Protein AF-A0A0K3B6L6-F1 (afdb_monomer_lite)

pLDDT: mean 87.02, std 10.9, range [62.12, 98.12]

Radius of gyration: 12.37 Å; chains: 1; bounding box: 29×23×28 Å

Structure (mmCIF, N/CA/C/O backbone):
data_AF-A0A0K3B6L6-F1
#
_entry.id   AF-A0A0K3B6L6-F1
#
loop_
_at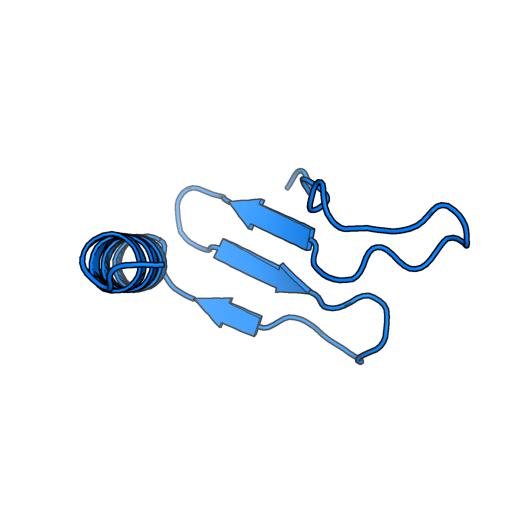om_site.group_PDB
_atom_site.id
_atom_site.type_symbol
_atom_site.label_atom_id
_atom_site.label_alt_id
_atom_site.label_comp_id
_atom_site.label_asym_id
_atom_site.label_entity_id
_atom_site.label_seq_id
_atom_site.pdbx_PDB_ins_code
_atom_site.Cartn_x
_atom_site.Cartn_y
_atom_site.Cartn_z
_atom_site.occupancy
_atom_s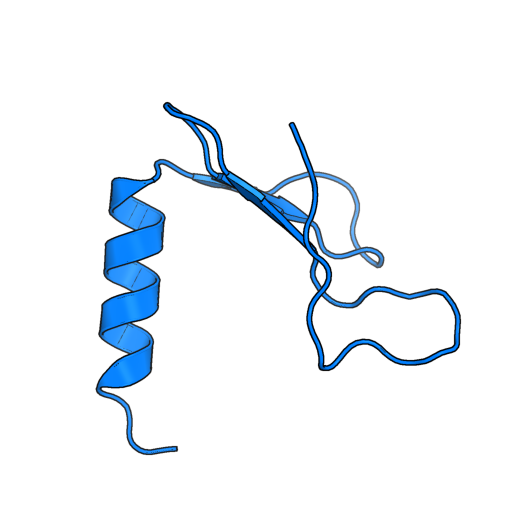ite.B_iso_or_equiv
_atom_site.auth_seq_id
_atom_site.auth_comp_id
_atom_site.auth_asym_id
_atom_site.auth_atom_id
_atom_site.pdbx_PDB_model_num
ATOM 1 N N . MET A 1 1 ? -8.567 13.150 -3.028 1.00 70.56 1 MET A N 1
ATOM 2 C CA . MET A 1 1 ? -7.770 11.929 -2.804 1.00 70.56 1 MET A CA 1
ATOM 3 C C . MET A 1 1 ? -6.320 12.347 -2.935 1.00 70.56 1 MET A C 1
ATOM 5 O O . MET A 1 1 ? -5.967 12.877 -3.978 1.00 70.56 1 MET A O 1
ATOM 9 N N . GLU A 1 2 ? -5.551 12.262 -1.854 1.00 88.38 2 GLU A N 1
ATOM 10 C CA . GLU A 1 2 ? -4.189 12.807 -1.771 1.00 88.38 2 GLU A CA 1
ATOM 11 C C . GLU A 1 2 ? -3.186 11.651 -1.700 1.00 88.38 2 GLU A C 1
ATOM 13 O O . GLU A 1 2 ? -3.334 10.764 -0.856 1.00 88.38 2 GLU A O 1
ATOM 18 N N . PHE A 1 3 ? -2.210 11.632 -2.612 1.00 88.88 3 PHE A N 1
ATOM 19 C CA . PHE A 1 3 ? -1.215 10.565 -2.705 1.00 88.88 3 PHE A CA 1
ATOM 20 C C . PHE A 1 3 ? 0.019 10.883 -1.872 1.00 88.88 3 PHE A C 1
ATOM 22 O O . PHE A 1 3 ? 0.633 11.940 -2.009 1.00 88.88 3 PHE A O 1
ATOM 29 N N . ARG A 1 4 ? 0.423 9.915 -1.049 1.00 90.81 4 ARG A N 1
ATOM 30 C CA . ARG A 1 4 ? 1.701 9.939 -0.347 1.00 90.81 4 ARG A CA 1
ATOM 31 C C . ARG A 1 4 ? 2.687 9.005 -1.030 1.00 90.81 4 ARG A C 1
ATOM 33 O O . ARG A 1 4 ? 2.448 7.801 -1.134 1.00 90.81 4 ARG A O 1
ATOM 40 N N . LYS A 1 5 ? 3.828 9.565 -1.422 1.00 88.62 5 LYS A N 1
ATOM 41 C CA . LYS A 1 5 ? 4.953 8.831 -1.997 1.00 88.62 5 LYS A CA 1
ATOM 42 C C . LYS A 1 5 ? 5.731 8.030 -0.949 1.00 88.62 5 LYS A C 1
ATOM 44 O O . LYS A 1 5 ? 5.932 8.489 0.176 1.00 88.62 5 LYS A O 1
ATOM 49 N N . SER A 1 6 ? 6.231 6.857 -1.339 1.00 85.88 6 SER A N 1
ATOM 50 C CA . SER A 1 6 ? 7.182 6.075 -0.542 1.00 85.88 6 SER A CA 1
ATOM 51 C C . SER A 1 6 ? 8.523 6.796 -0.335 1.00 85.88 6 SER A C 1
ATOM 53 O O . SER A 1 6 ? 9.111 7.324 -1.281 1.00 85.88 6 SER A O 1
ATOM 55 N N . SER A 1 7 ? 9.073 6.728 0.881 1.00 80.88 7 SER A N 1
ATOM 56 C CA . SER A 1 7 ? 10.405 7.256 1.226 1.00 80.88 7 SER A CA 1
ATOM 57 C C . SER A 1 7 ? 11.564 6.523 0.542 1.00 80.88 7 SER A C 1
ATOM 59 O O . SER A 1 7 ? 12.682 7.020 0.552 1.00 80.88 7 SER A O 1
ATOM 61 N N . PHE A 1 8 ? 11.306 5.354 -0.049 1.00 79.00 8 PHE A N 1
ATOM 62 C CA . PHE A 1 8 ? 12.287 4.5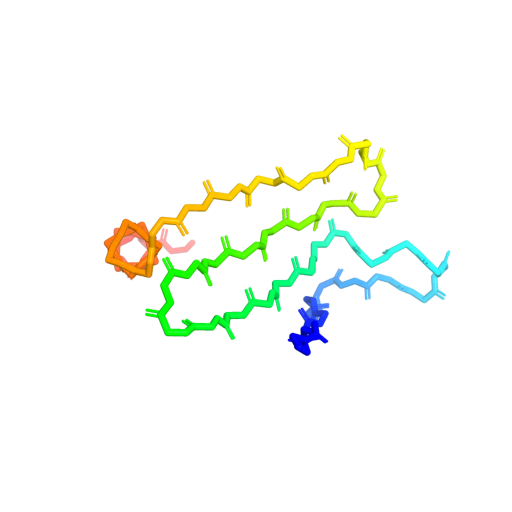82 -0.819 1.00 79.00 8 PHE A CA 1
ATOM 63 C C . PHE A 1 8 ? 12.325 4.976 -2.305 1.00 79.00 8 PHE A C 1
ATOM 65 O O . PHE A 1 8 ? 13.020 4.346 -3.096 1.00 79.00 8 PHE A O 1
ATOM 72 N N . SER A 1 9 ? 11.556 5.993 -2.702 1.00 80.25 9 SER A N 1
ATOM 73 C CA . SER A 1 9 ? 11.537 6.477 -4.082 1.00 80.25 9 SER A CA 1
ATOM 74 C C . SER A 1 9 ? 12.796 7.283 -4.399 1.00 80.25 9 SER A C 1
ATOM 76 O O . SER A 1 9 ? 13.163 8.178 -3.638 1.00 80.25 9 SER A O 1
ATOM 78 N N . GLY A 1 10 ? 13.423 6.998 -5.541 1.00 70.94 10 GLY A N 1
ATOM 79 C CA . GLY A 1 10 ? 14.612 7.707 -6.018 1.00 70.94 10 GLY A CA 1
ATOM 80 C C . GLY A 1 10 ? 14.317 9.097 -6.611 1.00 70.94 10 GLY A C 1
ATOM 81 O O . GLY A 1 10 ? 13.153 9.478 -6.766 1.00 70.94 10 GLY A O 1
ATOM 82 N N . PRO A 1 11 ? 15.368 9.868 -6.951 1.00 67.56 11 PRO A N 1
ATOM 83 C CA . PRO A 1 11 ? 15.253 11.227 -7.489 1.00 67.56 11 PRO A CA 1
ATOM 84 C C . PRO A 1 11 ? 14.815 11.286 -8.963 1.00 67.56 11 PRO A C 1
ATOM 86 O O . PRO A 1 11 ? 14.407 12.343 -9.431 1.00 67.56 11 PRO A O 1
ATOM 89 N N . GLU A 1 12 ? 14.862 10.172 -9.696 1.00 71.06 12 GLU A N 1
ATOM 90 C CA . GLU A 1 12 ? 14.650 10.114 -11.154 1.00 71.06 12 GLU A CA 1
ATOM 91 C C . GLU A 1 12 ? 13.173 10.181 -11.597 1.00 71.06 12 GLU A C 1
ATOM 93 O O . GLU A 1 12 ? 12.807 9.659 -12.643 1.00 71.06 12 GLU A O 1
ATOM 98 N N . GLY A 1 13 ? 12.285 10.774 -10.795 1.00 62.47 13 GLY A N 1
ATOM 99 C CA . GLY A 1 13 ? 10.869 10.950 -11.153 1.00 62.47 13 GLY A CA 1
ATOM 100 C C . GLY A 1 13 ? 9.999 9.685 -11.088 1.00 62.47 13 GLY A C 1
ATOM 101 O O . GLY A 1 13 ? 8.785 9.784 -11.222 1.00 62.47 13 GLY A O 1
ATOM 102 N N . ASN A 1 14 ? 10.584 8.518 -10.807 1.00 62.47 14 ASN A N 1
ATOM 103 C CA . ASN A 1 14 ? 9.864 7.256 -10.632 1.00 62.47 14 ASN A CA 1
ATOM 104 C C . ASN A 1 14 ? 9.568 7.003 -9.145 1.00 62.47 14 ASN A C 1
ATOM 106 O O . ASN A 1 14 ? 10.381 6.443 -8.401 1.00 62.47 14 ASN A O 1
ATOM 110 N N . ASN A 1 15 ? 8.392 7.442 -8.702 1.00 64.31 15 ASN A N 1
ATOM 111 C CA . ASN A 1 15 ? 7.875 7.234 -7.353 1.00 64.31 15 ASN A CA 1
ATOM 112 C C . ASN A 1 15 ? 7.452 5.761 -7.198 1.00 64.31 15 ASN A C 1
ATOM 114 O O . ASN A 1 15 ? 6.301 5.435 -7.465 1.00 64.31 15 ASN A O 1
ATOM 118 N N . CYS A 1 16 ? 8.379 4.851 -6.864 1.00 81.25 16 CYS A N 1
ATOM 119 C CA . CYS A 1 16 ? 8.178 3.390 -6.933 1.00 81.25 16 CYS A CA 1
ATOM 120 C C . CYS A 1 16 ? 6.799 2.904 -6.449 1.00 81.25 16 CYS A C 1
ATOM 122 O O . CYS A 1 16 ? 6.211 2.048 -7.088 1.00 81.25 16 CYS A O 1
ATOM 124 N N . VAL A 1 17 ? 6.274 3.450 -5.345 1.00 88.38 17 VAL A N 1
ATOM 125 C CA . VAL A 1 17 ? 4.903 3.183 -4.882 1.00 88.38 17 VAL A CA 1
ATOM 126 C C . VAL A 1 17 ? 4.312 4.441 -4.248 1.00 88.38 17 VAL A C 1
ATOM 128 O O . VAL A 1 17 ? 4.975 5.118 -3.450 1.00 88.38 17 VAL A O 1
ATOM 131 N N . GLU A 1 18 ? 3.046 4.715 -4.548 1.00 92.56 18 GLU A N 1
ATOM 132 C CA . GLU A 1 18 ? 2.260 5.805 -3.971 1.00 92.56 18 GLU A CA 1
ATOM 133 C C . GLU A 1 18 ? 0.913 5.285 -3.467 1.00 92.56 18 GLU A C 1
ATOM 135 O O . GLU A 1 18 ? 0.310 4.390 -4.059 1.00 92.56 18 GLU A O 1
ATOM 140 N N . ILE A 1 19 ? 0.443 5.841 -2.348 1.00 94.31 19 ILE A N 1
ATOM 141 C CA . ILE A 1 19 ? -0.791 5.395 -1.692 1.00 94.31 19 ILE A CA 1
ATOM 142 C C . ILE A 1 19 ? -1.673 6.599 -1.385 1.00 94.31 19 ILE A C 1
ATOM 144 O O . ILE A 1 19 ? -1.207 7.566 -0.781 1.00 94.31 19 ILE A O 1
ATOM 148 N N . ALA A 1 20 ? -2.955 6.511 -1.732 1.00 95.88 20 ALA A N 1
ATOM 149 C CA . ALA A 1 20 ? -3.983 7.447 -1.298 1.00 95.88 20 ALA A CA 1
ATOM 150 C C . ALA A 1 20 ? -5.100 6.705 -0.562 1.00 95.88 20 ALA A C 1
ATOM 152 O O . ALA A 1 20 ? -5.685 5.754 -1.081 1.00 95.88 20 ALA A O 1
ATOM 153 N N . ARG A 1 21 ? -5.421 7.155 0.654 1.00 96.75 21 ARG A N 1
ATOM 154 C CA . ARG A 1 21 ? -6.478 6.572 1.491 1.00 96.75 21 ARG A CA 1
ATOM 155 C C . ARG A 1 21 ? -7.675 7.513 1.568 1.00 96.75 21 ARG A C 1
ATOM 157 O O . ARG A 1 21 ? -7.522 8.716 1.754 1.00 96.75 21 ARG A O 1
ATOM 164 N N . THR A 1 22 ? -8.866 6.945 1.447 1.00 95.25 22 THR A N 1
ATOM 165 C CA . THR A 1 22 ? -10.155 7.601 1.701 1.00 95.25 22 THR A CA 1
ATOM 166 C C . THR A 1 22 ? -10.938 6.798 2.742 1.00 95.25 22 THR A C 1
ATOM 168 O O . THR A 1 22 ? -10.435 5.806 3.274 1.00 95.25 22 THR A O 1
ATOM 171 N N . ALA A 1 23 ? -12.176 7.209 3.028 1.00 95.19 23 ALA A N 1
ATOM 172 C CA . ALA A 1 23 ? -13.050 6.492 3.952 1.00 95.19 23 ALA A CA 1
ATOM 173 C C . ALA A 1 23 ? -13.403 5.068 3.479 1.00 95.19 23 ALA A C 1
ATOM 175 O O . ALA A 1 23 ? -13.599 4.191 4.312 1.00 95.19 23 ALA A O 1
ATOM 176 N N . THR A 1 24 ? -13.477 4.826 2.167 1.00 96.69 24 THR A N 1
ATOM 177 C CA . THR A 1 24 ? -13.996 3.563 1.608 1.00 96.69 24 THR A CA 1
ATOM 178 C C . THR A 1 24 ? -12.983 2.791 0.773 1.00 96.69 24 THR A C 1
ATOM 180 O O . THR A 1 24 ? -13.149 1.589 0.584 1.00 96.69 24 THR A O 1
ATOM 183 N N . VAL A 1 25 ? -11.923 3.448 0.295 1.00 97.62 25 VAL A N 1
ATOM 184 C CA . VAL A 1 25 ? -10.912 2.826 -0.566 1.00 97.62 25 VAL A CA 1
ATOM 185 C C . VAL A 1 25 ? -9.504 3.299 -0.226 1.00 97.62 25 VAL A C 1
ATOM 187 O O . VAL A 1 25 ? -9.276 4.472 0.094 1.00 97.62 25 VAL A O 1
ATOM 190 N N . VAL A 1 26 ? -8.552 2.379 -0.336 1.00 97.94 26 VAL A N 1
ATOM 191 C CA . VAL A 1 26 ? -7.122 2.659 -0.448 1.00 97.94 26 VAL A CA 1
ATOM 192 C C . VAL A 1 26 ? -6.720 2.366 -1.890 1.00 97.94 26 VAL A C 1
ATOM 194 O O . VAL A 1 26 ? -6.868 1.235 -2.349 1.00 97.94 26 VAL A O 1
ATOM 197 N N . ALA A 1 27 ? -6.237 3.385 -2.599 1.00 96.81 27 ALA A N 1
ATOM 198 C CA . ALA A 1 27 ? -5.642 3.219 -3.918 1.00 96.81 27 ALA A CA 1
ATOM 199 C C . ALA A 1 27 ? -4.124 3.160 -3.789 1.00 96.81 27 ALA A C 1
ATOM 201 O O . ALA A 1 27 ? -3.516 4.019 -3.144 1.00 96.81 27 ALA A O 1
ATOM 202 N N . ILE A 1 28 ? -3.533 2.157 -4.423 1.00 94.81 28 ILE A N 1
ATOM 203 C CA . ILE A 1 28 ? -2.092 1.969 -4.528 1.00 94.81 28 ILE A CA 1
ATOM 204 C C . ILE A 1 28 ? -1.744 2.034 -6.011 1.00 94.81 28 ILE A C 1
ATOM 206 O O . ILE A 1 28 ? -2.386 1.362 -6.817 1.00 94.81 28 ILE A O 1
ATOM 210 N N . GLN A 1 29 ? -0.742 2.832 -6.361 1.00 92.12 29 GLN A N 1
ATOM 211 C CA . GLN A 1 29 ? -0.159 2.831 -7.699 1.00 92.12 29 GLN A CA 1
ATOM 212 C C . GLN A 1 29 ? 1.344 2.587 -7.624 1.00 92.12 29 GLN A C 1
ATOM 214 O O . GLN A 1 29 ? 2.009 3.025 -6.681 1.00 92.12 29 GLN A O 1
ATOM 219 N N . ASP A 1 30 ? 1.858 1.899 -8.635 1.00 89.75 30 ASP A N 1
ATOM 220 C CA . ASP A 1 30 ? 3.276 1.865 -8.970 1.00 89.75 30 ASP A CA 1
ATOM 221 C C . ASP A 1 30 ? 3.448 2.776 -10.184 1.00 89.75 30 ASP A C 1
ATOM 223 O O . ASP A 1 30 ? 2.798 2.567 -11.203 1.00 89.75 30 ASP A O 1
ATOM 227 N N . SER A 1 31 ? 4.303 3.793 -10.081 1.00 85.88 31 SER A N 1
ATOM 228 C CA . SER A 1 31 ? 4.543 4.741 -11.184 1.00 85.88 31 SER A CA 1
ATOM 229 C C . SER A 1 31 ? 5.083 4.090 -12.466 1.00 85.88 31 SER A C 1
ATOM 231 O O . SER A 1 31 ? 5.092 4.731 -13.513 1.00 85.88 31 SER A O 1
ATOM 233 N N . LYS A 1 32 ? 5.540 2.835 -12.396 1.00 83.88 32 LYS A N 1
ATOM 234 C CA . LYS A 1 32 ? 6.067 2.048 -13.517 1.00 83.88 32 LYS A CA 1
ATOM 235 C C . LYS A 1 32 ? 5.051 1.057 -14.086 1.00 83.88 32 LYS A C 1
ATOM 237 O O . LYS A 1 32 ? 5.389 0.334 -15.022 1.00 83.88 32 LYS A O 1
ATOM 242 N N 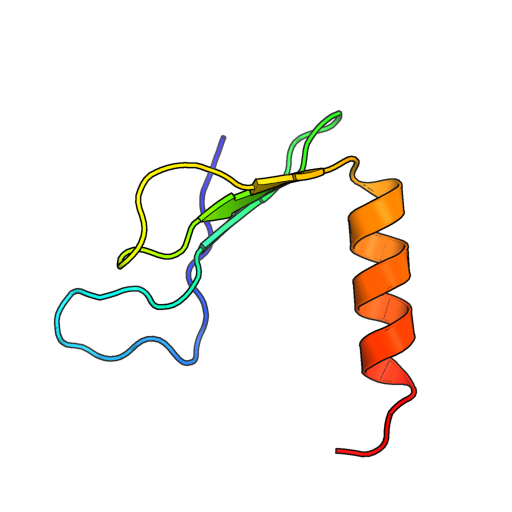. ALA A 1 33 ? 3.850 0.984 -13.517 1.00 85.19 33 ALA A N 1
ATOM 243 C CA . ALA A 1 33 ? 2.777 0.116 -13.977 1.00 85.19 33 ALA A CA 1
ATOM 244 C C . ALA A 1 33 ? 1.529 0.931 -14.326 1.00 85.19 33 ALA A C 1
ATOM 246 O O . ALA A 1 33 ? 1.269 1.987 -13.752 1.00 85.19 33 ALA A O 1
ATOM 247 N N . 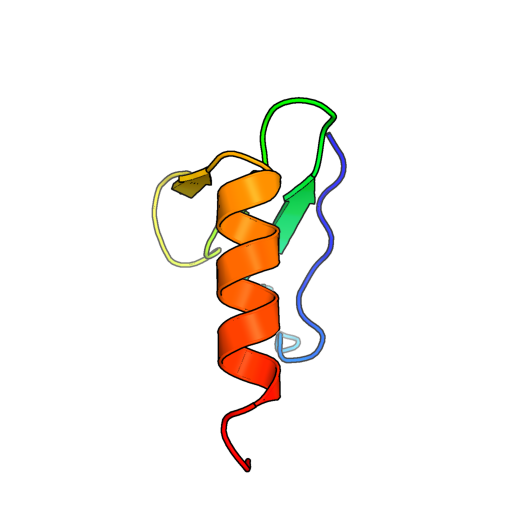ASP A 1 34 ? 0.725 0.407 -15.247 1.00 86.56 34 ASP A N 1
ATOM 248 C CA . ASP A 1 34 ? -0.542 1.033 -15.598 1.00 86.56 34 ASP A CA 1
ATOM 249 C C . ASP A 1 34 ? -1.641 0.652 -14.597 1.00 86.56 34 ASP A C 1
ATOM 251 O O . ASP A 1 34 ? -1.954 -0.524 -14.393 1.00 86.56 34 ASP A O 1
ATOM 255 N N . GLY A 1 35 ? -2.281 1.671 -14.022 1.00 89.25 35 GLY A N 1
ATOM 256 C CA . GLY A 1 35 ? -3.511 1.541 -13.241 1.00 89.25 35 GLY A CA 1
ATOM 257 C C . GLY A 1 35 ? -3.340 1.576 -11.721 1.00 89.25 35 GLY A C 1
ATOM 258 O O . GLY A 1 35 ? -2.269 1.833 -11.176 1.00 89.25 35 GLY A O 1
ATOM 259 N N . PHE A 1 36 ? -4.457 1.339 -11.028 1.00 92.94 36 PHE A N 1
ATOM 260 C CA . PHE A 1 36 ? -4.543 1.368 -9.569 1.00 92.94 36 PHE A CA 1
ATOM 261 C C . PHE A 1 36 ? -4.953 0.007 -9.026 1.00 92.94 36 PHE A C 1
ATOM 263 O O . PHE A 1 36 ? -5.920 -0.597 -9.490 1.00 92.94 36 PHE A O 1
ATOM 270 N N . PHE A 1 37 ? -4.283 -0.421 -7.963 1.00 94.81 37 PHE A N 1
ATOM 271 C CA . PHE A 1 37 ? -4.771 -1.493 -7.116 1.00 94.81 37 PHE A CA 1
ATOM 272 C C . PHE A 1 37 ? -5.659 -0.897 -6.021 1.00 94.81 37 PHE A C 1
ATOM 274 O O . PHE A 1 37 ? -5.202 -0.106 -5.191 1.00 94.81 37 PHE A O 1
ATOM 281 N N . LEU A 1 38 ? -6.946 -1.242 -6.052 1.00 96.94 38 LEU A N 1
ATOM 282 C CA . LEU A 1 38 ? -7.954 -0.724 -5.133 1.00 96.94 38 LEU A CA 1
ATOM 283 C C . LEU A 1 38 ? -8.313 -1.788 -4.101 1.00 96.94 38 LEU A C 1
ATOM 285 O O . LEU A 1 38 ? -8.717 -2.893 -4.456 1.00 96.94 38 LEU A O 1
ATOM 289 N N . VAL A 1 39 ? -8.210 -1.438 -2.823 1.00 97.62 39 VAL A N 1
ATOM 290 C CA . VAL A 1 39 ? -8.590 -2.317 -1.709 1.00 97.62 39 VAL A CA 1
ATOM 291 C C . VAL A 1 39 ? -9.405 -1.570 -0.667 1.00 97.62 39 VAL A C 1
ATOM 293 O O . VAL A 1 39 ? -9.380 -0.338 -0.593 1.00 97.62 39 VAL A O 1
ATOM 296 N N . THR A 1 40 ? -10.121 -2.316 0.172 1.00 98.12 40 THR A N 1
ATOM 297 C CA . THR A 1 40 ? -10.782 -1.729 1.338 1.00 98.12 40 THR A CA 1
ATOM 298 C C . THR A 1 40 ? -9.738 -1.296 2.379 1.00 98.12 40 THR A C 1
ATOM 300 O O . THR A 1 40 ? -8.671 -1.912 2.489 1.00 98.12 40 THR A O 1
ATOM 303 N N . PRO A 1 41 ? -10.028 -0.259 3.185 1.00 97.81 41 PRO A N 1
ATOM 304 C CA . PRO A 1 41 ? -9.153 0.149 4.280 1.00 97.81 41 PRO A CA 1
ATOM 305 C C . PRO A 1 41 ? -8.852 -0.984 5.274 1.00 97.81 41 PRO A C 1
ATOM 307 O O . PRO A 1 41 ? -7.722 -1.101 5.739 1.00 97.81 41 PRO A O 1
ATOM 310 N N . GLU A 1 42 ? -9.831 -1.852 5.540 1.00 97.69 42 GLU A N 1
ATOM 311 C CA . GLU A 1 42 ? -9.690 -3.009 6.434 1.00 97.69 42 GLU A CA 1
ATOM 312 C C . GLU A 1 42 ? -8.687 -4.046 5.907 1.00 97.69 42 GLU A C 1
ATOM 314 O O . GLU A 1 42 ? -7.799 -4.494 6.641 1.00 97.69 42 GLU A O 1
ATOM 319 N N . ALA A 1 43 ? -8.776 -4.395 4.619 1.00 97.31 43 ALA A N 1
ATOM 320 C CA . ALA A 1 43 ? -7.841 -5.329 3.998 1.00 97.31 43 ALA A CA 1
ATOM 321 C C . ALA A 1 43 ? -6.409 -4.769 4.018 1.00 97.31 43 ALA A C 1
ATOM 323 O O . ALA A 1 43 ? -5.453 -5.488 4.319 1.00 97.31 43 ALA A O 1
ATOM 324 N N . PHE A 1 44 ? -6.262 -3.466 3.761 1.00 95.75 44 PHE A N 1
ATOM 325 C CA . PHE A 1 44 ? -4.968 -2.792 3.800 1.00 95.75 44 PHE A CA 1
ATOM 326 C C . PHE A 1 44 ? -4.346 -2.779 5.207 1.00 95.75 44 PHE A C 1
ATOM 328 O O . PHE A 1 44 ? -3.152 -3.051 5.360 1.00 95.75 44 PHE A O 1
ATOM 335 N N . ASP A 1 45 ? -5.137 -2.506 6.248 1.00 95.75 45 ASP A N 1
ATOM 336 C CA . ASP A 1 45 ? -4.652 -2.501 7.633 1.00 95.75 45 ASP A CA 1
ATOM 337 C C . ASP A 1 45 ? -4.263 -3.911 8.112 1.00 95.75 45 ASP A C 1
ATOM 339 O O . ASP A 1 45 ? -3.240 -4.074 8.790 1.00 95.75 45 ASP A O 1
ATOM 343 N N . THR A 1 46 ? -5.018 -4.936 7.700 1.00 96.12 46 THR A N 1
ATOM 344 C CA . THR A 1 46 ? -4.688 -6.352 7.942 1.00 96.12 46 THR A CA 1
ATOM 345 C C . THR A 1 46 ? -3.336 -6.711 7.329 1.00 96.12 46 THR A C 1
ATOM 347 O O . THR A 1 46 ? -2.450 -7.217 8.020 1.00 96.12 46 THR A O 1
ATOM 350 N N . PHE A 1 47 ? -3.138 -6.375 6.051 1.00 93.25 47 PHE A N 1
ATOM 351 C CA . PHE A 1 47 ? -1.878 -6.603 5.344 1.00 93.25 47 PHE A CA 1
ATOM 352 C C . PHE A 1 47 ? -0.696 -5.903 6.029 1.00 93.25 47 PHE A C 1
ATOM 354 O O . PHE A 1 47 ? 0.334 -6.523 6.294 1.00 93.25 47 PHE A O 1
ATOM 361 N N . ARG A 1 48 ? -0.851 -4.622 6.388 1.00 93.12 48 ARG A N 1
ATOM 362 C CA . ARG A 1 48 ? 0.198 -3.853 7.073 1.00 93.12 48 ARG A CA 1
ATOM 363 C C . ARG A 1 48 ? 0.568 -4.462 8.427 1.00 93.12 48 ARG A C 1
ATOM 365 O O . ARG A 1 48 ? 1.742 -4.471 8.793 1.00 93.12 48 ARG A O 1
ATOM 372 N N . THR A 1 49 ? -0.420 -4.961 9.165 1.00 94.44 49 THR A N 1
ATOM 373 C CA . THR A 1 49 ? -0.197 -5.621 10.457 1.00 94.44 49 THR A CA 1
ATOM 374 C C . THR A 1 49 ? 0.584 -6.917 10.270 1.00 94.44 49 THR A C 1
ATOM 376 O O . THR A 1 49 ? 1.585 -7.118 10.956 1.00 94.44 49 THR A O 1
ATOM 379 N N . ALA A 1 50 ? 0.211 -7.738 9.286 1.00 92.31 50 ALA A N 1
ATOM 380 C CA . ALA A 1 50 ? 0.923 -8.973 8.962 1.00 92.31 50 ALA A CA 1
ATOM 381 C C . ALA A 1 50 ? 2.396 -8.727 8.584 1.00 92.31 50 ALA A C 1
ATOM 383 O O . ALA A 1 50 ? 3.268 -9.486 8.990 1.00 92.31 50 ALA A O 1
ATOM 384 N N . LEU A 1 51 ? 2.706 -7.633 7.880 1.00 89.00 51 LEU A N 1
ATOM 385 C CA . LEU A 1 51 ? 4.095 -7.273 7.568 1.00 89.00 51 LEU A CA 1
ATOM 386 C C . LEU A 1 51 ? 4.911 -6.846 8.796 1.00 89.00 51 LEU A C 1
ATOM 388 O O . LEU A 1 51 ? 6.129 -6.982 8.791 1.00 89.00 51 LEU A O 1
ATOM 392 N N . SER A 1 52 ? 4.270 -6.315 9.840 1.00 82.94 52 SER A N 1
ATOM 393 C CA . SER A 1 52 ? 4.972 -5.809 11.030 1.00 82.94 52 SER A CA 1
ATOM 394 C C . SER A 1 52 ? 5.431 -6.896 12.006 1.00 82.94 52 SER A C 1
ATOM 396 O O . SER A 1 52 ? 6.285 -6.631 12.848 1.00 82.94 52 SER A O 1
ATOM 398 N N . VAL A 1 53 ? 4.885 -8.110 11.887 1.00 81.50 53 VAL A N 1
ATOM 399 C CA . VAL A 1 53 ? 5.267 -9.279 12.699 1.00 81.50 53 VAL A CA 1
ATOM 400 C C . VAL A 1 53 ? 6.347 -10.142 12.045 1.00 81.50 53 VAL A C 1
ATOM 402 O O . VAL A 1 53 ? 6.905 -11.012 12.709 1.00 81.50 53 VAL A O 1
ATOM 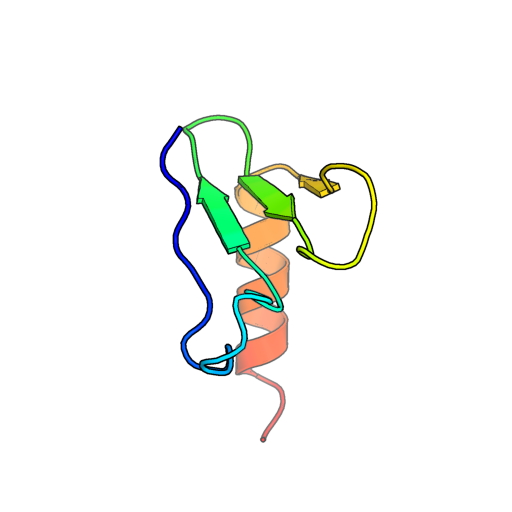405 N N . VAL A 1 54 ? 6.680 -9.896 10.775 1.00 73.25 54 VAL A N 1
ATOM 406 C CA . VAL A 1 54 ? 7.812 -10.555 10.116 1.00 73.25 54 VAL A CA 1
ATOM 407 C C . VAL A 1 54 ? 9.094 -9.815 10.522 1.00 73.25 54 VAL A C 1
ATOM 409 O O . VAL A 1 54 ? 9.214 -8.627 10.206 1.00 73.25 54 VAL A O 1
ATOM 412 N N . PRO A 1 55 ? 10.041 -10.454 11.245 1.00 62.12 55 PRO A N 1
ATOM 413 C CA . PRO A 1 55 ? 11.316 -9.821 11.556 1.00 62.12 55 PRO A CA 1
ATOM 414 C C . PRO A 1 55 ? 12.040 -9.474 10.252 1.00 62.12 55 PRO A C 1
ATOM 416 O O . PRO A 1 55 ? 12.008 -10.239 9.288 1.00 62.12 55 PRO A O 1
ATOM 419 N N . ARG A 1 56 ? 12.610 -8.271 10.234 1.00 62.25 56 ARG A N 1
ATOM 420 C CA . ARG A 1 56 ? 13.124 -7.604 9.039 1.00 62.25 56 ARG A CA 1
ATOM 421 C C . ARG A 1 56 ? 14.445 -8.183 8.552 1.00 62.25 56 ARG A C 1
ATOM 423 O O . ARG A 1 56 ? 15.285 -8.509 9.419 1.00 62.25 56 ARG A O 1
#

Sequence (56 aa):
MEFRKSSFSGPEGNNCVEIARTATVVAIQDSKADGFFLVTPEAFDTFRTALSVVPR

Secondary structure (DSSP, 8-state):
--PEEPTT--SSS--S-EEEE-SS-EEEE-TTSSS-EEE-HHHHHHHHHHHHSS--

Foldseek 3Di:
DDKDADPPDDPPPFSQKIWDDDQFWIWIDGSPDPDTDIDGPVVVVVVVVVVVPPDD